Protein AF-A0A951FAH4-F1 (afdb_monomer_lite)

Radius of gyration: 16.78 Å; chains: 1; bounding box: 30×52×46 Å

Foldseek 3Di:
DWWWADPDPFKIKIKDAQVCVVVVVQVVVDPQFPDKDWPDPDPPDPGTGMIITMGTPVCVVVSQVCCCVPQVWHADPNITDTDRPPPDPDPPPPPDDD

Sequence (98 aa):
MAQLSYPSSTEVQLRLGAQEDAILTVVRRWSWWTRADVEGRVPGESQVTAVILTASRSEDRMIRDILHRSFQLVFPAEGGEGVATAVAPTPRVRRSYR

pLDDT: mean 80.81, std 12.96, range [45.38, 93.38]

Structure (mmCIF, N/CA/C/O backbone):
data_AF-A0A951FAH4-F1
#
_entry.id   AF-A0A951FAH4-F1
#
loop_
_atom_site.group_PDB
_atom_site.id
_atom_site.type_symbol
_atom_site.label_atom_id
_atom_site.label_alt_id
_atom_site.label_comp_id
_atom_site.label_asym_id
_atom_site.label_entity_id
_atom_site.label_seq_id
_atom_site.pdbx_PDB_ins_code
_atom_site.Cartn_x
_atom_site.Cartn_y
_atom_site.Cartn_z
_atom_site.occupancy
_atom_site.B_iso_or_equiv
_atom_site.auth_seq_id
_atom_site.auth_comp_id
_atom_site.auth_asym_id
_atom_site.auth_atom_id
_atom_site.pdbx_PDB_model_num
ATOM 1 N N . MET A 1 1 ? -8.843 4.649 -2.975 1.00 77.31 1 MET A N 1
ATOM 2 C CA . MET A 1 1 ? -7.933 4.126 -4.015 1.00 77.31 1 MET A CA 1
ATOM 3 C C . MET A 1 1 ? -6.571 3.867 -3.388 1.00 77.31 1 MET A C 1
ATOM 5 O O . MET A 1 1 ? -6.142 4.675 -2.566 1.00 77.31 1 MET A O 1
ATOM 9 N N . ALA A 1 2 ? -5.896 2.768 -3.743 1.00 86.56 2 ALA A N 1
ATOM 10 C CA . ALA A 1 2 ? -4.530 2.489 -3.292 1.00 86.56 2 ALA A CA 1
ATOM 11 C C . ALA A 1 2 ? -3.514 3.225 -4.178 1.00 86.56 2 ALA A C 1
ATOM 13 O O . ALA A 1 2 ? -3.592 3.150 -5.401 1.00 86.56 2 ALA A O 1
ATOM 14 N N . GLN A 1 3 ? -2.545 3.907 -3.578 1.00 90.56 3 GLN A N 1
ATOM 15 C CA . GLN A 1 3 ? -1.541 4.697 -4.287 1.00 90.56 3 GLN A CA 1
ATOM 16 C C . GLN A 1 3 ? -0.152 4.413 -3.727 1.00 90.56 3 GLN A C 1
ATOM 18 O O . GLN A 1 3 ? 0.028 4.316 -2.516 1.00 90.56 3 GLN A O 1
ATOM 23 N N . LEU A 1 4 ? 0.834 4.305 -4.610 1.00 91.44 4 LEU A N 1
ATOM 24 C CA . LEU A 1 4 ? 2.213 4.014 -4.252 1.00 91.44 4 LEU A CA 1
ATOM 25 C C . LEU A 1 4 ? 3.100 5.196 -4.657 1.00 91.44 4 LEU A C 1
ATOM 27 O O . LEU A 1 4 ? 3.126 5.580 -5.820 1.00 91.44 4 LEU A O 1
ATOM 31 N N . SER A 1 5 ? 3.801 5.784 -3.695 1.00 91.25 5 SER A N 1
ATOM 32 C CA . SER A 1 5 ? 4.586 7.011 -3.851 1.00 91.25 5 SER A CA 1
ATOM 33 C C . SER A 1 5 ? 6.017 6.810 -3.365 1.00 91.25 5 SER A C 1
ATOM 35 O O . SER A 1 5 ? 6.289 5.967 -2.509 1.00 91.25 5 SER A O 1
ATOM 37 N N . TYR A 1 6 ? 6.938 7.616 -3.887 1.00 91.81 6 TYR A N 1
ATOM 38 C CA . TYR A 1 6 ? 8.360 7.554 -3.553 1.00 91.81 6 TYR A CA 1
ATOM 39 C C . TYR A 1 6 ? 8.836 8.914 -3.053 1.00 91.81 6 TYR A C 1
ATOM 41 O O . TYR A 1 6 ? 9.332 9.713 -3.845 1.00 91.81 6 TYR A O 1
ATOM 49 N N . PRO A 1 7 ? 8.646 9.216 -1.756 1.00 86.88 7 PRO A N 1
ATOM 50 C CA . PRO A 1 7 ? 9.033 10.514 -1.203 1.00 86.88 7 PRO A CA 1
ATOM 51 C C . PRO A 1 7 ? 10.556 10.724 -1.224 1.00 86.88 7 PRO A C 1
ATOM 53 O O . PRO A 1 7 ? 11.023 11.859 -1.218 1.00 86.88 7 PRO A O 1
ATOM 56 N N . SER A 1 8 ? 11.332 9.638 -1.258 1.00 88.25 8 SER A N 1
ATOM 57 C CA . SER A 1 8 ? 12.790 9.644 -1.313 1.00 88.25 8 SER A CA 1
ATOM 58 C C . SER A 1 8 ? 13.310 8.420 -2.076 1.00 88.25 8 SER A C 1
ATOM 60 O O . SER A 1 8 ? 12.578 7.461 -2.326 1.00 88.25 8 SER A O 1
ATOM 62 N N . SER A 1 9 ? 14.598 8.416 -2.431 1.00 86.62 9 SER A N 1
ATOM 63 C CA . SER A 1 9 ? 15.239 7.267 -3.096 1.00 86.62 9 SER A CA 1
ATOM 64 C C . SER A 1 9 ? 15.308 6.013 -2.217 1.00 86.62 9 SER A C 1
ATOM 66 O O . SER A 1 9 ? 15.545 4.917 -2.720 1.00 86.62 9 SER A O 1
ATOM 68 N N . THR A 1 10 ? 15.124 6.165 -0.905 1.00 90.19 10 THR A N 1
ATOM 69 C CA . THR A 1 10 ? 15.259 5.095 0.091 1.00 90.19 10 THR A CA 1
ATOM 70 C C . THR A 1 10 ? 13.931 4.632 0.663 1.00 90.19 10 THR A C 1
ATOM 72 O O . THR A 1 10 ? 13.905 3.622 1.365 1.00 90.19 10 THR A O 1
ATOM 75 N N . GLU A 1 11 ? 12.834 5.324 0.364 1.00 91.81 11 GLU A N 1
ATOM 76 C CA . GLU A 1 11 ? 11.531 5.050 0.956 1.00 91.81 11 GLU A CA 1
ATOM 77 C C . GLU A 1 11 ? 10.461 4.829 -0.105 1.00 91.81 11 GLU A C 1
ATOM 79 O O . GLU A 1 11 ? 10.481 5.374 -1.211 1.00 91.81 11 GLU A O 1
ATOM 84 N N . VAL A 1 12 ? 9.490 4.014 0.273 1.00 92.88 12 VAL A N 1
ATOM 85 C CA . VAL A 1 12 ? 8.267 3.769 -0.474 1.00 92.88 12 VAL A CA 1
ATOM 86 C C . VAL A 1 12 ? 7.091 3.971 0.461 1.00 92.88 12 VAL A C 1
ATOM 88 O O . VAL A 1 12 ? 7.098 3.504 1.599 1.00 92.88 12 VAL A O 1
ATOM 91 N N . GLN A 1 13 ? 6.085 4.683 -0.028 1.00 93.38 13 GLN A N 1
ATOM 92 C CA . GLN A 1 13 ? 4.856 4.965 0.688 1.0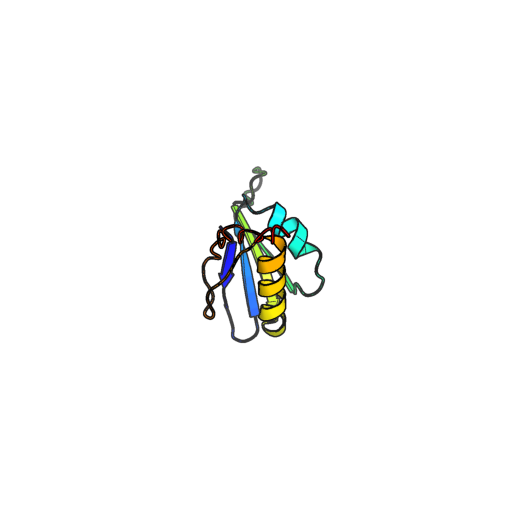0 93.38 13 GLN A CA 1
ATOM 93 C C . GLN A 1 13 ? 3.680 4.328 -0.033 1.00 93.38 13 GLN A C 1
ATOM 95 O O . GLN A 1 13 ? 3.480 4.548 -1.222 1.00 93.38 13 GLN A O 1
ATOM 100 N N . LEU A 1 14 ? 2.886 3.561 0.700 1.00 91.75 14 LEU A N 1
ATOM 101 C CA . LEU A 1 14 ? 1.612 3.029 0.252 1.00 91.75 14 LEU A CA 1
ATOM 102 C C . LEU A 1 14 ? 0.499 3.790 0.966 1.00 91.75 14 LEU A C 1
ATOM 104 O O . LEU A 1 14 ? 0.311 3.641 2.171 1.00 91.75 14 LEU A O 1
ATOM 108 N N . ARG A 1 15 ? -0.247 4.592 0.216 1.00 92.12 15 ARG A N 1
ATOM 109 C CA . ARG A 1 15 ? -1.444 5.282 0.683 1.00 92.12 15 ARG A CA 1
ATOM 110 C C . ARG A 1 15 ? -2.674 4.445 0.355 1.00 92.12 15 ARG A C 1
ATOM 112 O O . ARG A 1 15 ? -2.880 4.054 -0.790 1.00 92.12 15 ARG A O 1
ATOM 119 N N . LEU A 1 16 ? -3.492 4.180 1.361 1.00 89.81 16 LEU A N 1
ATOM 120 C CA . LEU A 1 16 ? -4.741 3.430 1.279 1.00 89.81 16 LEU A CA 1
ATOM 121 C C . LEU A 1 16 ? -5.874 4.339 1.743 1.00 89.81 16 LEU A C 1
ATOM 123 O O . LEU A 1 16 ? -5.725 5.018 2.752 1.00 89.81 16 LEU A O 1
ATOM 127 N N . GLY A 1 17 ? -6.989 4.381 1.021 1.00 85.56 17 GLY A N 1
ATOM 128 C CA . GLY A 1 17 ? -8.164 5.130 1.456 1.00 85.56 17 GLY A CA 1
ATOM 129 C C . GLY A 1 17 ? -8.986 4.372 2.502 1.00 85.56 17 GLY A C 1
ATOM 130 O O . GLY A 1 17 ? -8.701 3.225 2.850 1.00 85.56 17 GLY A O 1
ATOM 131 N N . ALA A 1 18 ? -10.051 5.017 2.976 1.00 77.31 18 ALA A N 1
ATOM 132 C CA . ALA A 1 18 ? -10.991 4.463 3.955 1.00 77.31 18 ALA A CA 1
ATOM 133 C C . ALA A 1 18 ? -11.635 3.125 3.535 1.00 77.31 18 ALA A C 1
ATOM 135 O O . ALA A 1 18 ? -12.000 2.311 4.379 1.00 77.31 18 ALA A O 1
ATOM 136 N N . GLN A 1 19 ? -11.809 2.902 2.228 1.00 76.75 19 GLN A N 1
ATOM 137 C CA . GLN A 1 19 ? -12.478 1.714 1.683 1.00 76.75 19 GLN A CA 1
ATOM 138 C C . GLN A 1 19 ? -11.520 0.523 1.527 1.00 76.75 19 GLN A C 1
ATOM 140 O O . GLN A 1 19 ? -11.954 -0.609 1.323 1.00 76.75 19 GLN A O 1
ATOM 145 N N . GLU A 1 20 ? -10.214 0.755 1.657 1.00 82.56 20 GLU A N 1
ATOM 146 C CA . GLU A 1 20 ? -9.158 -0.234 1.461 1.00 82.56 20 GLU A CA 1
ATOM 147 C C . GLU A 1 20 ? -8.746 -0.960 2.759 1.00 82.56 20 GLU A C 1
ATOM 149 O O . GLU A 1 20 ? -7.625 -1.464 2.870 1.00 82.56 20 GLU A O 1
ATOM 154 N N . ASP A 1 21 ? -9.650 -1.075 3.736 1.00 81.06 21 ASP A N 1
ATOM 155 C CA . ASP A 1 21 ? -9.375 -1.719 5.033 1.00 81.06 21 ASP A CA 1
ATOM 156 C C . ASP A 1 21 ? -8.937 -3.192 4.893 1.00 81.06 21 ASP A C 1
ATOM 158 O O . ASP A 1 21 ? -8.060 -3.677 5.615 1.00 81.06 21 ASP A O 1
ATOM 162 N N . ALA A 1 22 ? -9.464 -3.899 3.887 1.00 83.31 22 ALA A N 1
ATOM 163 C CA . ALA A 1 22 ? -9.039 -5.260 3.562 1.00 83.31 22 ALA A CA 1
ATOM 164 C C . ALA A 1 22 ? -7.562 -5.319 3.133 1.00 83.3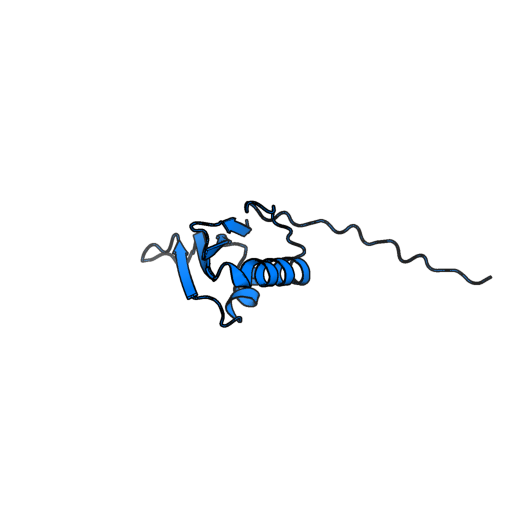1 22 ALA A C 1
ATOM 166 O O . ALA A 1 22 ? -6.828 -6.215 3.560 1.00 83.31 22 ALA A O 1
ATOM 167 N N . ILE A 1 23 ? -7.111 -4.341 2.336 1.00 85.50 23 ILE A N 1
ATOM 168 C CA . ILE A 1 23 ? -5.709 -4.221 1.922 1.00 85.50 23 ILE A CA 1
ATOM 169 C C . ILE A 1 23 ? -4.860 -3.946 3.148 1.00 85.50 23 ILE A C 1
ATOM 171 O O . ILE A 1 23 ? -3.923 -4.700 3.408 1.00 85.50 23 ILE A O 1
ATOM 175 N N . LEU A 1 24 ? -5.243 -2.941 3.941 1.00 85.44 24 LEU A N 1
ATOM 176 C CA . LEU A 1 24 ? -4.563 -2.576 5.181 1.00 85.44 24 LEU A CA 1
ATOM 177 C C . LEU A 1 24 ? -4.413 -3.780 6.117 1.00 85.44 24 LEU A C 1
ATOM 179 O O . LEU A 1 24 ? -3.333 -4.013 6.652 1.00 85.44 24 LEU A O 1
ATOM 183 N N . THR A 1 25 ? -5.459 -4.587 6.278 1.00 86.25 25 THR A N 1
ATOM 184 C CA . THR A 1 25 ? -5.451 -5.770 7.144 1.00 86.25 25 THR A CA 1
ATOM 185 C C . THR A 1 25 ? -4.452 -6.838 6.702 1.00 86.25 25 THR A C 1
ATOM 187 O O . THR A 1 25 ? -3.883 -7.526 7.559 1.00 86.25 25 THR A O 1
ATOM 190 N N . VAL A 1 26 ? -4.222 -6.983 5.395 1.00 86.94 26 VAL A N 1
ATOM 191 C CA . VAL A 1 26 ? -3.216 -7.900 4.844 1.00 86.94 26 VAL A CA 1
ATOM 192 C C . VAL A 1 26 ? -1.827 -7.286 4.943 1.00 86.94 26 VAL A C 1
ATOM 194 O O . VAL A 1 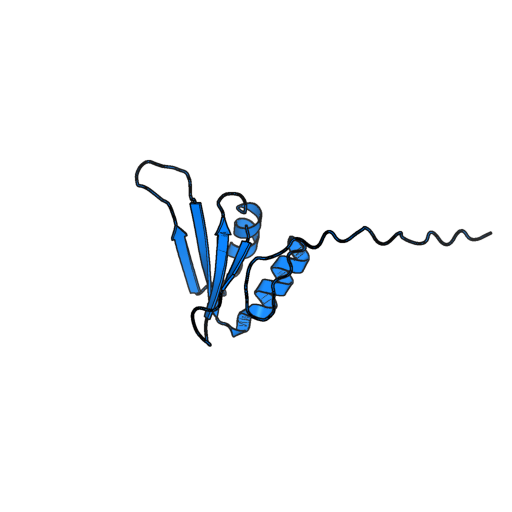26 ? -0.911 -7.934 5.451 1.00 86.94 26 VAL A O 1
ATOM 197 N N . VAL A 1 27 ? -1.662 -6.037 4.500 1.00 86.62 27 VAL A N 1
ATOM 198 C CA . VAL A 1 27 ? -0.337 -5.425 4.427 1.00 86.62 27 VAL A CA 1
ATOM 199 C C . VAL A 1 27 ? 0.227 -5.094 5.809 1.00 86.62 27 VAL A C 1
ATOM 201 O O . VAL A 1 27 ? 1.411 -5.290 6.036 1.00 86.62 27 VAL A O 1
ATOM 204 N N . ARG A 1 28 ? -0.588 -4.719 6.800 1.00 84.88 28 ARG A N 1
ATOM 205 C CA . ARG A 1 28 ? -0.097 -4.402 8.157 1.00 84.88 28 ARG A CA 1
ATOM 206 C C . ARG A 1 28 ? 0.543 -5.582 8.897 1.00 84.88 28 ARG A C 1
ATOM 208 O O . ARG A 1 28 ? 1.154 -5.381 9.937 1.00 84.88 28 ARG A O 1
ATOM 215 N N . ARG A 1 29 ? 0.348 -6.819 8.421 1.00 87.00 29 ARG A N 1
ATOM 216 C CA . ARG A 1 29 ? 0.901 -8.029 9.058 1.00 87.00 29 ARG A CA 1
ATOM 217 C C . ARG A 1 29 ? 2.398 -8.194 8.818 1.00 87.00 29 ARG A C 1
ATOM 219 O O . ARG A 1 29 ? 3.021 -9.032 9.463 1.00 87.00 29 ARG A O 1
ATOM 226 N N . TRP A 1 30 ? 2.960 -7.436 7.885 1.00 86.62 30 TRP A N 1
ATOM 227 C CA . TRP A 1 30 ? 4.367 -7.522 7.539 1.00 86.62 30 TRP A CA 1
ATOM 228 C C . TRP A 1 30 ? 5.221 -6.626 8.442 1.00 86.62 30 TRP A C 1
ATOM 230 O O . TRP A 1 30 ? 4.850 -5.497 8.736 1.00 86.62 30 TRP A O 1
ATOM 240 N N . SER A 1 31 ? 6.378 -7.115 8.886 1.00 84.94 31 SER A N 1
ATOM 241 C CA . SER A 1 31 ? 7.227 -6.424 9.869 1.00 84.94 31 SER A CA 1
ATOM 242 C C . SER A 1 31 ? 8.197 -5.398 9.274 1.00 84.94 31 SER A C 1
ATOM 244 O O . SER A 1 31 ? 8.950 -4.779 10.015 1.00 84.94 31 SER A O 1
ATOM 246 N N . TRP A 1 32 ? 8.225 -5.238 7.950 1.00 88.31 32 TRP A N 1
ATOM 247 C CA . TRP A 1 32 ? 9.147 -4.334 7.250 1.00 88.31 32 TRP A CA 1
ATOM 248 C C . TRP A 1 32 ? 8.598 -2.908 7.064 1.00 88.31 32 TRP A C 1
ATOM 250 O O . TRP A 1 32 ? 9.269 -2.054 6.482 1.00 88.31 32 TRP A O 1
ATOM 260 N N . TRP A 1 33 ? 7.404 -2.622 7.592 1.00 90.81 33 TRP A N 1
ATOM 261 C CA . TRP A 1 33 ? 6.900 -1.254 7.700 1.00 90.81 33 TRP A CA 1
ATOM 262 C C . TRP A 1 33 ? 7.682 -0.486 8.757 1.00 90.81 33 TRP A C 1
ATOM 264 O O . TRP A 1 33 ? 7.745 -0.885 9.918 1.00 90.81 33 TRP A O 1
ATOM 274 N N . THR A 1 34 ? 8.255 0.641 8.354 1.00 90.12 34 THR A N 1
ATOM 275 C CA . THR A 1 34 ? 9.012 1.519 9.247 1.00 90.12 34 THR A CA 1
ATOM 276 C C . THR A 1 34 ? 8.114 2.553 9.910 1.00 90.12 34 THR A C 1
ATOM 278 O O . THR A 1 34 ? 8.394 2.980 11.028 1.00 90.12 34 THR A O 1
ATOM 281 N N . ARG A 1 35 ? 7.027 2.960 9.241 1.00 89.62 35 ARG A N 1
ATOM 282 C CA . ARG A 1 35 ? 6.116 3.990 9.743 1.00 89.62 35 ARG A CA 1
ATOM 283 C C . ARG A 1 35 ? 4.696 3.800 9.215 1.00 89.62 35 ARG A C 1
ATOM 285 O O . ARG A 1 35 ? 4.506 3.340 8.093 1.00 89.62 35 ARG A O 1
ATOM 292 N N . ALA A 1 36 ? 3.711 4.184 10.019 1.00 89.19 36 ALA A N 1
ATOM 293 C CA . ALA A 1 36 ? 2.309 4.250 9.628 1.00 89.19 36 ALA A CA 1
ATOM 294 C C . ALA A 1 36 ? 1.717 5.589 10.086 1.00 89.19 36 ALA A C 1
ATOM 296 O O . ALA A 1 36 ? 1.686 5.871 11.283 1.00 89.19 36 ALA A O 1
ATOM 297 N N . ASP A 1 37 ? 1.246 6.395 9.141 1.00 88.38 37 ASP A N 1
ATOM 298 C CA . ASP A 1 37 ? 0.551 7.655 9.387 1.00 88.38 37 ASP A CA 1
ATOM 299 C C . ASP A 1 37 ? -0.924 7.504 9.001 1.00 88.38 37 ASP A C 1
ATOM 301 O O . ASP A 1 37 ? -1.274 6.794 8.059 1.00 88.38 37 ASP A O 1
ATOM 305 N N . VAL A 1 38 ? -1.809 8.159 9.746 1.00 86.00 38 VAL A N 1
ATOM 306 C CA . VAL A 1 38 ? -3.257 8.096 9.526 1.00 86.00 38 VAL A CA 1
ATOM 307 C C . VAL A 1 38 ? -3.758 9.504 9.238 1.00 86.00 38 VAL A C 1
ATOM 309 O O . VAL A 1 38 ? -3.628 10.394 10.075 1.00 86.00 38 VAL A O 1
ATOM 312 N N . GLU A 1 39 ? -4.335 9.704 8.058 1.00 82.94 39 GLU A N 1
ATOM 313 C CA . GLU A 1 39 ? -4.940 10.965 7.639 1.00 82.94 39 GLU A CA 1
ATOM 314 C C . GLU A 1 39 ? -6.432 11.004 7.988 1.00 82.94 39 GLU A C 1
ATOM 316 O O . GLU A 1 39 ? -7.165 10.023 7.835 1.00 82.94 39 GLU A O 1
ATOM 321 N N . GLY A 1 40 ? -6.902 12.183 8.404 1.00 70.88 40 GLY A N 1
ATOM 322 C CA . GLY A 1 40 ? -8.329 12.458 8.581 1.00 70.88 40 GLY A CA 1
ATOM 323 C C . GLY A 1 40 ? -8.923 12.032 9.920 1.00 70.88 40 GLY A C 1
ATOM 324 O O . GLY A 1 40 ? -10.128 12.146 10.100 1.00 70.88 40 GLY A O 1
ATOM 325 N N . ARG A 1 41 ? -8.111 11.596 10.892 1.00 63.78 41 ARG A N 1
ATOM 326 C CA . ARG A 1 41 ? -8.610 11.338 12.248 1.00 63.78 41 ARG A CA 1
ATOM 327 C C . ARG A 1 41 ? -8.853 12.660 12.982 1.00 63.78 41 ARG A C 1
ATOM 329 O O . ARG A 1 41 ? -7.983 13.143 13.705 1.00 63.78 41 ARG A O 1
ATOM 336 N N . VAL A 1 42 ? -10.031 13.249 12.795 1.00 62.78 42 VAL A N 1
ATOM 337 C CA . VAL A 1 42 ? -10.496 14.369 13.623 1.00 62.78 42 VAL A CA 1
ATOM 338 C C . VAL A 1 42 ? -10.877 13.815 15.003 1.00 62.78 42 VAL A C 1
ATOM 340 O O . VAL A 1 42 ? -11.560 12.789 15.075 1.00 62.78 42 VAL A O 1
ATOM 343 N N . PRO A 1 43 ? -10.443 14.424 16.122 1.00 60.28 43 PRO A N 1
ATOM 344 C CA . PRO A 1 43 ? -10.868 13.981 17.447 1.00 60.28 43 PRO A CA 1
ATOM 345 C C . PRO A 1 43 ? -12.395 14.093 17.576 1.00 60.28 43 PRO A C 1
ATOM 347 O O . PRO A 1 43 ? -12.942 15.191 17.583 1.00 60.28 43 PRO A O 1
ATOM 350 N N . GLY A 1 44 ? -13.072 12.944 17.660 1.00 63.09 44 GLY A N 1
ATOM 351 C CA . GLY A 1 44 ? -14.537 12.832 17.700 1.00 63.09 44 GLY A CA 1
ATOM 352 C C . GLY A 1 44 ? -15.133 12.064 16.518 1.00 63.09 44 GLY A C 1
ATOM 353 O O . GLY A 1 44 ? -16.237 11.537 16.636 1.00 63.09 44 GLY A O 1
ATOM 354 N N . GLU A 1 45 ? -14.387 11.909 15.423 1.00 61.59 45 GLU A N 1
ATOM 355 C CA . GLU A 1 45 ? -14.804 11.100 14.280 1.00 61.59 45 GLU A CA 1
ATOM 356 C C . GLU A 1 45 ? -14.103 9.738 14.275 1.00 61.59 45 GLU A C 1
ATOM 358 O O . GLU A 1 45 ? -12.906 9.607 14.535 1.00 61.59 45 GLU A O 1
ATOM 363 N N . SER A 1 46 ? -14.879 8.693 13.979 1.00 64.06 46 SER A N 1
ATOM 364 C CA . SER A 1 46 ? -14.364 7.325 13.812 1.00 64.06 46 SER A CA 1
ATOM 365 C C . SER A 1 46 ? -13.958 7.022 12.367 1.00 64.06 46 SER A C 1
ATOM 367 O O . SER A 1 46 ? -13.556 5.898 12.075 1.00 64.06 46 SER A O 1
ATOM 369 N N . GLN A 1 47 ? -14.080 7.992 11.454 1.00 65.00 47 GLN A N 1
ATOM 370 C CA . GLN A 1 47 ? -13.710 7.808 10.056 1.00 65.00 47 GLN A CA 1
ATOM 371 C C . GLN A 1 47 ? -12.251 8.200 9.837 1.00 65.00 47 GLN A C 1
ATOM 373 O O . GLN A 1 47 ? -11.808 9.288 10.188 1.00 65.00 47 GLN A O 1
ATOM 378 N N . VAL A 1 48 ? -11.501 7.265 9.266 1.00 75.31 48 VAL A N 1
ATOM 379 C CA . VAL A 1 48 ? -10.143 7.476 8.776 1.00 75.31 48 VAL A CA 1
ATOM 380 C C . VAL A 1 48 ? -10.246 7.713 7.281 1.00 75.31 48 VAL A C 1
ATOM 382 O O . VAL A 1 48 ? -10.780 6.864 6.573 1.00 75.31 48 VAL A O 1
ATOM 385 N N . THR A 1 49 ? -9.737 8.840 6.794 1.00 82.31 49 THR A N 1
ATOM 386 C CA . THR A 1 49 ? -9.817 9.185 5.368 1.00 82.31 49 THR A CA 1
ATOM 387 C C . THR A 1 49 ? -8.791 8.402 4.557 1.00 82.31 49 THR A C 1
ATOM 389 O O . THR A 1 49 ? -9.107 7.899 3.476 1.00 82.31 49 THR A O 1
ATOM 392 N N . ALA A 1 50 ? -7.571 8.270 5.085 1.00 85.12 50 ALA A N 1
ATOM 393 C CA . ALA A 1 50 ? -6.523 7.465 4.478 1.00 85.12 50 ALA A CA 1
ATOM 394 C C . ALA A 1 50 ? -5.485 6.996 5.507 1.00 85.12 50 ALA A C 1
ATOM 396 O O . ALA A 1 50 ? -5.319 7.583 6.572 1.00 85.12 50 ALA A O 1
ATOM 397 N N . VAL A 1 51 ? -4.755 5.940 5.169 1.00 88.25 51 VAL A N 1
ATOM 398 C CA . VAL A 1 51 ? -3.608 5.422 5.915 1.00 88.25 51 VAL A CA 1
ATOM 399 C C . VAL A 1 51 ? -2.408 5.389 4.983 1.00 88.25 51 VAL A C 1
ATOM 401 O O . VAL A 1 51 ? -2.500 4.881 3.869 1.00 88.25 51 VAL A O 1
ATOM 404 N N . ILE A 1 52 ? -1.280 5.919 5.436 1.00 91.31 52 ILE A N 1
ATOM 405 C CA . ILE A 1 52 ? -0.018 5.960 4.705 1.00 91.31 52 ILE A CA 1
ATOM 406 C C . ILE A 1 52 ? 0.965 5.043 5.424 1.00 91.31 52 ILE A C 1
ATOM 408 O O . ILE A 1 52 ? 1.362 5.300 6.557 1.00 91.31 52 ILE A O 1
ATOM 412 N N . LEU A 1 53 ? 1.373 3.966 4.766 1.00 92.19 53 LEU A N 1
ATOM 413 C CA . LEU A 1 53 ? 2.390 3.046 5.260 1.00 92.19 53 LEU A CA 1
ATOM 414 C C . LEU A 1 53 ? 3.713 3.339 4.563 1.00 92.19 53 LEU A C 1
ATOM 416 O O . LEU A 1 53 ? 3.769 3.351 3.338 1.00 92.19 53 LEU A O 1
ATOM 420 N N . THR A 1 54 ? 4.777 3.556 5.329 1.00 92.88 54 THR A N 1
ATOM 421 C CA . THR A 1 54 ? 6.127 3.790 4.807 1.00 92.88 54 THR A CA 1
ATOM 422 C C . THR A 1 54 ? 7.005 2.575 5.074 1.00 92.88 54 THR A C 1
ATOM 424 O O . THR A 1 54 ? 6.991 2.014 6.172 1.00 92.88 54 THR A O 1
ATOM 427 N N . ALA A 1 55 ? 7.774 2.176 4.068 1.00 93.25 55 ALA A N 1
ATOM 428 C CA . ALA A 1 55 ? 8.774 1.120 4.141 1.00 93.25 55 ALA A CA 1
ATOM 429 C C . ALA A 1 55 ? 10.050 1.523 3.394 1.00 93.25 55 ALA A C 1
ATOM 431 O O . ALA A 1 55 ? 10.101 2.544 2.704 1.00 93.25 55 ALA A O 1
ATOM 432 N N . SER A 1 56 ? 11.088 0.695 3.519 1.00 93.12 56 SER A N 1
ATOM 433 C CA . SER A 1 56 ? 12.310 0.845 2.729 1.00 93.12 56 SER A CA 1
ATOM 434 C C . SER A 1 56 ? 12.053 0.546 1.252 1.00 93.12 56 SER A C 1
ATOM 436 O O . SER A 1 56 ? 11.314 -0.379 0.911 1.00 93.12 56 SER A O 1
ATOM 438 N N . ARG A 1 57 ? 12.724 1.278 0.356 1.00 90.56 57 ARG A N 1
ATOM 439 C CA . ARG A 1 57 ? 12.630 1.079 -1.096 1.00 90.56 57 ARG A CA 1
ATOM 440 C C . ARG A 1 57 ? 13.037 -0.330 -1.536 1.00 90.56 57 ARG A C 1
ATOM 442 O O . ARG A 1 57 ? 12.532 -0.806 -2.549 1.00 90.56 57 ARG A O 1
ATOM 449 N N . SER A 1 58 ? 13.878 -1.018 -0.764 1.00 91.12 58 SER A N 1
ATOM 450 C CA . SER A 1 58 ? 14.237 -2.424 -0.995 1.00 91.12 58 SER A CA 1
ATOM 451 C C . SER A 1 58 ? 13.020 -3.359 -0.991 1.00 91.12 58 SER A C 1
ATOM 453 O O . SER A 1 58 ? 13.014 -4.364 -1.699 1.00 91.12 58 SER A O 1
ATOM 455 N N . GLU A 1 59 ? 11.962 -2.992 -0.264 1.00 89.75 59 GLU A N 1
ATOM 456 C CA . GLU A 1 59 ? 10.734 -3.779 -0.127 1.00 89.75 59 GLU A CA 1
ATOM 457 C C . GLU A 1 59 ? 9.680 -3.449 -1.195 1.00 89.75 59 GLU A C 1
ATOM 459 O O . GLU A 1 59 ? 8.656 -4.124 -1.273 1.00 89.75 59 GLU A O 1
ATOM 464 N N . ASP A 1 60 ? 9.923 -2.464 -2.071 1.00 89.56 60 ASP A N 1
ATOM 465 C CA . ASP A 1 60 ? 8.996 -2.043 -3.138 1.00 89.56 60 ASP A CA 1
ATOM 466 C C . ASP A 1 60 ? 8.520 -3.221 -3.996 1.00 89.56 60 ASP A C 1
ATOM 468 O O . ASP A 1 60 ? 7.328 -3.385 -4.267 1.00 89.56 60 ASP A O 1
ATOM 472 N N . ARG A 1 61 ? 9.447 -4.108 -4.369 1.00 90.06 61 ARG A N 1
ATOM 473 C CA . ARG A 1 61 ? 9.116 -5.304 -5.145 1.00 90.06 61 ARG A CA 1
ATOM 474 C C . ARG A 1 61 ? 8.198 -6.251 -4.371 1.00 90.06 61 ARG A C 1
ATOM 476 O O . ARG A 1 61 ? 7.294 -6.830 -4.969 1.00 90.06 61 ARG A O 1
ATOM 483 N N . MET A 1 62 ? 8.424 -6.407 -3.068 1.00 90.56 62 MET A N 1
ATOM 484 C CA . MET A 1 62 ? 7.621 -7.281 -2.216 1.00 90.56 62 MET A CA 1
ATOM 485 C C . MET A 1 62 ? 6.225 -6.690 -1.988 1.00 90.56 62 MET A C 1
ATOM 487 O O . MET A 1 62 ? 5.240 -7.410 -2.144 1.00 90.56 62 MET A O 1
ATOM 491 N N . ILE A 1 63 ? 6.126 -5.378 -1.734 1.00 89.75 63 ILE A N 1
ATOM 492 C CA . ILE A 1 63 ? 4.858 -4.632 -1.658 1.00 89.75 63 ILE A CA 1
ATOM 493 C C . ILE A 1 63 ? 4.026 -4.887 -2.913 1.00 89.75 63 ILE A C 1
ATOM 495 O O . ILE A 1 63 ? 2.881 -5.333 -2.825 1.00 89.75 63 ILE A O 1
ATOM 499 N N . ARG A 1 64 ? 4.613 -4.637 -4.090 1.00 89.81 64 ARG A N 1
ATOM 500 C CA . ARG A 1 64 ? 3.938 -4.805 -5.382 1.00 89.81 64 ARG A CA 1
ATOM 501 C C . ARG A 1 64 ? 3.478 -6.247 -5.598 1.00 89.81 64 ARG A C 1
ATOM 503 O O . ARG A 1 64 ? 2.350 -6.453 -6.030 1.00 89.81 64 ARG A O 1
ATOM 510 N N . ASP A 1 65 ? 4.311 -7.237 -5.273 1.00 89.94 65 ASP A N 1
ATOM 511 C CA . ASP A 1 65 ? 3.965 -8.657 -5.436 1.00 89.94 65 ASP A CA 1
ATOM 512 C C . ASP A 1 65 ? 2.820 -9.082 -4.503 1.00 89.94 65 ASP A C 1
ATOM 514 O O . ASP A 1 65 ? 1.884 -9.749 -4.942 1.00 89.94 65 ASP A O 1
ATOM 518 N N . ILE A 1 66 ? 2.827 -8.639 -3.241 1.00 89.38 66 ILE A N 1
ATOM 519 C CA . ILE A 1 66 ? 1.738 -8.903 -2.289 1.00 89.38 66 ILE A CA 1
ATOM 520 C C . ILE A 1 66 ? 0.431 -8.275 -2.779 1.00 89.38 66 ILE A C 1
ATOM 522 O O . ILE A 1 66 ? -0.605 -8.947 -2.774 1.00 89.38 66 ILE A O 1
ATOM 526 N N . LEU A 1 67 ? 0.469 -7.013 -3.217 1.00 88.94 67 LEU A N 1
ATOM 527 C CA . LEU A 1 67 ? -0.711 -6.292 -3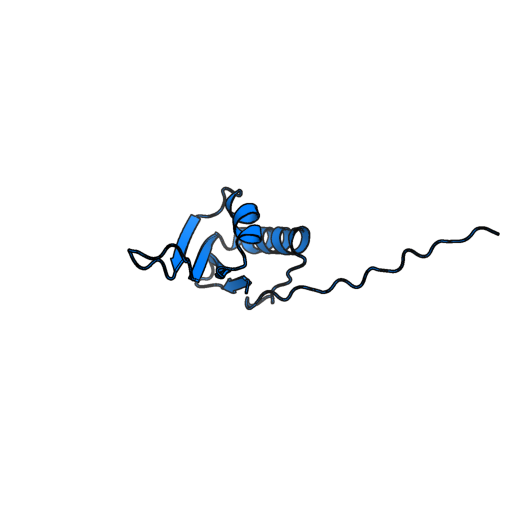.699 1.00 88.94 67 LEU A CA 1
ATOM 528 C C . LEU A 1 67 ? -1.263 -6.896 -4.995 1.00 88.94 67 LEU A C 1
ATOM 530 O O . LEU A 1 67 ? -2.476 -7.058 -5.130 1.00 88.94 67 LEU A O 1
ATOM 534 N N . HIS A 1 68 ? -0.390 -7.317 -5.907 1.00 88.88 68 HIS A N 1
ATOM 535 C CA . HIS A 1 68 ? -0.786 -8.009 -7.126 1.00 88.88 68 HIS A CA 1
ATOM 536 C C . HIS A 1 68 ? -1.395 -9.387 -6.827 1.00 88.88 68 HIS A C 1
ATOM 538 O O . HIS A 1 68 ? -2.474 -9.708 -7.317 1.00 88.88 68 HIS A O 1
ATOM 544 N N . ARG A 1 69 ? -0.762 -10.206 -5.978 1.00 88.06 69 ARG A N 1
ATOM 545 C CA . ARG A 1 69 ? -1.266 -11.556 -5.663 1.00 88.06 69 ARG A CA 1
ATOM 546 C C . ARG A 1 69 ? -2.550 -11.547 -4.847 1.00 88.06 69 ARG A C 1
ATOM 548 O O . ARG A 1 69 ? -3.395 -12.413 -5.046 1.00 88.06 69 ARG A O 1
ATOM 555 N N . SER A 1 70 ? -2.677 -10.603 -3.920 1.00 87.31 70 SER A N 1
ATOM 556 C CA . SER A 1 70 ? -3.799 -10.571 -2.976 1.00 87.31 70 SER A CA 1
ATOM 557 C C . SER A 1 70 ? -4.993 -9.792 -3.526 1.00 87.31 70 SER A C 1
ATOM 559 O O . SER A 1 70 ? -6.131 -10.161 -3.256 1.00 87.31 70 SER A O 1
ATOM 561 N N . PHE A 1 71 ? -4.741 -8.731 -4.301 1.00 85.38 71 PHE A N 1
ATOM 562 C CA . PHE A 1 71 ? -5.768 -7.773 -4.724 1.00 85.38 71 PHE A CA 1
ATOM 563 C C . PHE A 1 71 ? -5.759 -7.479 -6.231 1.00 85.38 71 PHE A C 1
ATOM 565 O O . PHE A 1 71 ? -6.525 -6.632 -6.677 1.00 85.38 71 PHE A O 1
ATOM 572 N N . GLN A 1 72 ? -4.909 -8.151 -7.021 1.00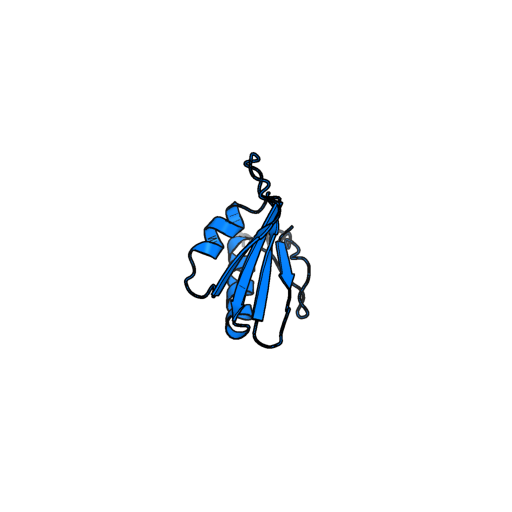 87.38 72 GLN A N 1
ATOM 573 C CA . GLN A 1 72 ? -4.759 -7.922 -8.470 1.00 87.38 72 GLN A CA 1
ATOM 574 C C . GLN A 1 72 ? -4.453 -6.459 -8.829 1.00 87.38 72 GLN A C 1
ATOM 576 O O . GLN A 1 72 ? -4.737 -5.998 -9.938 1.00 87.38 72 GLN A O 1
ATOM 581 N N . LEU A 1 73 ? -3.850 -5.728 -7.887 1.00 86.94 73 LEU A N 1
ATOM 582 C CA . LEU A 1 73 ? -3.444 -4.342 -8.071 1.00 86.94 73 LEU A CA 1
ATOM 583 C C . LEU A 1 73 ? -2.080 -4.282 -8.746 1.00 86.94 73 LEU A C 1
ATOM 585 O O . LEU A 1 73 ? -1.119 -4.908 -8.294 1.00 86.94 73 LEU A O 1
ATOM 589 N N . VAL A 1 74 ? -1.998 -3.484 -9.805 1.00 87.31 74 VAL A N 1
ATOM 590 C CA . VAL A 1 74 ? -0.751 -3.198 -10.511 1.00 87.31 74 VAL A CA 1
ATOM 591 C C . VAL A 1 74 ? -0.467 -1.707 -10.419 1.00 87.31 74 VAL A C 1
ATOM 593 O O . VAL A 1 74 ? -1.357 -0.883 -10.615 1.00 87.31 74 VAL A O 1
ATOM 596 N N . PHE A 1 75 ? 0.787 -1.373 -10.117 1.00 86.88 75 PHE A N 1
ATOM 597 C CA . PHE A 1 75 ? 1.253 0.001 -9.948 1.00 86.88 75 PHE A CA 1
ATOM 598 C C . PHE A 1 75 ? 2.291 0.355 -11.025 1.00 86.88 75 PHE A C 1
ATOM 600 O O . PHE A 1 75 ? 3.144 -0.490 -11.336 1.00 86.88 75 PHE A O 1
ATOM 607 N N . PRO A 1 76 ? 2.283 1.593 -11.556 1.00 86.81 76 PRO A N 1
ATOM 608 C CA . PRO A 1 76 ? 3.309 2.082 -12.480 1.00 86.81 76 PRO A CA 1
ATOM 609 C C . PRO A 1 76 ? 4.716 2.003 -11.882 1.00 86.81 76 PRO A C 1
ATOM 611 O O . PRO A 1 76 ? 4.885 2.050 -10.664 1.00 86.81 76 PRO A O 1
ATOM 614 N N . ALA A 1 77 ? 5.754 1.883 -12.714 1.00 82.12 77 ALA A N 1
ATOM 615 C CA . ALA A 1 77 ? 7.147 1.803 -12.252 1.00 82.12 77 ALA A CA 1
ATOM 616 C C . ALA A 1 77 ? 7.591 3.067 -11.490 1.00 82.12 77 ALA A C 1
ATOM 618 O O . ALA A 1 77 ? 8.283 2.963 -10.477 1.00 82.12 77 ALA A O 1
ATOM 619 N N . GLU A 1 78 ? 7.126 4.239 -11.924 1.00 84.00 78 GLU A N 1
ATOM 620 C CA . GLU A 1 78 ? 7.390 5.522 -11.258 1.00 84.00 78 GLU A CA 1
ATOM 621 C C . GLU A 1 78 ? 6.559 5.761 -9.988 1.00 84.00 78 GLU A C 1
ATOM 623 O O . GLU A 1 78 ? 6.781 6.743 -9.284 1.00 84.00 78 GLU A O 1
ATOM 628 N N . GLY A 1 79 ? 5.657 4.838 -9.647 1.00 82.31 79 GLY A N 1
ATOM 629 C CA . GLY A 1 79 ? 4.661 5.051 -8.605 1.00 82.31 79 GLY A CA 1
ATOM 630 C C . GLY A 1 79 ? 3.422 5.729 -9.183 1.00 82.31 79 GLY A C 1
ATOM 631 O O . GLY A 1 79 ? 3.416 6.220 -10.308 1.00 82.31 79 GLY A O 1
ATOM 632 N N . GLY A 1 80 ? 2.329 5.682 -8.440 1.00 87.81 80 GLY A N 1
ATOM 633 C CA . GLY A 1 80 ? 1.039 6.183 -8.879 1.00 87.81 80 GLY A CA 1
ATOM 634 C C . GLY A 1 80 ? -0.112 5.379 -8.305 1.00 87.81 80 GLY A C 1
ATOM 635 O O . GLY A 1 80 ? 0.037 4.614 -7.350 1.00 87.81 80 GLY A O 1
ATOM 636 N N . GLU A 1 81 ? -1.281 5.587 -8.887 1.00 86.75 81 GLU A N 1
ATOM 637 C CA . GLU A 1 81 ? -2.494 4.886 -8.498 1.00 86.75 81 GLU A CA 1
ATOM 638 C C . GLU A 1 81 ? -2.437 3.422 -8.946 1.00 86.75 81 GLU A C 1
ATOM 640 O O . GLU A 1 81 ? -2.054 3.104 -10.074 1.00 86.75 81 GLU A O 1
ATOM 645 N N . GLY A 1 82 ? -2.783 2.525 -8.028 1.00 83.44 82 GLY A N 1
ATOM 646 C CA . GLY A 1 82 ? -2.900 1.105 -8.304 1.00 83.44 82 GLY A CA 1
ATOM 647 C C . GLY A 1 82 ? -4.183 0.842 -9.064 1.00 83.44 82 GLY A C 1
ATOM 648 O O . GLY A 1 82 ? -5.272 1.082 -8.546 1.00 83.44 82 GLY A O 1
ATOM 649 N N . VAL A 1 83 ? -4.061 0.303 -10.270 1.00 82.25 83 VAL A N 1
ATOM 650 C CA . VAL A 1 83 ? -5.221 -0.096 -11.060 1.00 82.25 83 VAL A CA 1
ATOM 651 C C . VAL A 1 83 ? -5.480 -1.572 -10.803 1.00 82.25 83 VAL A C 1
ATOM 653 O O . VAL A 1 83 ? -4.578 -2.406 -10.930 1.00 82.25 83 VAL A O 1
ATOM 656 N N . ALA A 1 84 ? -6.717 -1.903 -10.433 1.00 78.12 84 ALA A N 1
ATOM 657 C CA . ALA A 1 84 ? -7.153 -3.289 -10.381 1.00 78.12 84 ALA A CA 1
ATOM 658 C C . ALA A 1 84 ? -7.144 -3.831 -11.809 1.00 78.12 84 ALA A C 1
ATOM 660 O O . ALA A 1 84 ? -7.935 -3.419 -12.661 1.00 78.12 84 ALA A O 1
ATOM 661 N N . THR A 1 85 ? -6.220 -4.743 -12.086 1.00 69.69 85 THR A N 1
ATOM 662 C CA . THR A 1 85 ? -6.267 -5.477 -13.341 1.00 69.69 85 THR A CA 1
ATOM 663 C C . THR A 1 85 ? -7.459 -6.414 -13.267 1.00 69.69 85 THR A C 1
ATOM 665 O O . THR A 1 85 ? -7.461 -7.376 -12.505 1.00 69.69 85 THR A O 1
ATOM 668 N N . ALA A 1 86 ? -8.506 -6.117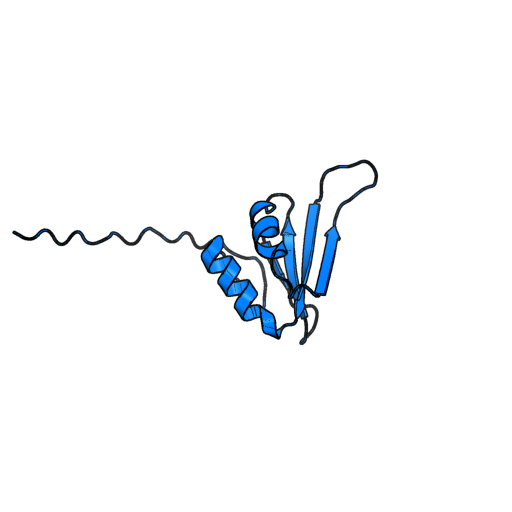 -14.038 1.00 56.75 86 ALA A N 1
ATOM 669 C CA . ALA A 1 86 ? -9.561 -7.079 -14.300 1.00 56.75 86 ALA A CA 1
ATOM 670 C C . ALA A 1 86 ? -8.924 -8.224 -15.091 1.00 56.75 86 ALA A C 1
ATOM 672 O O . ALA A 1 86 ? -8.846 -8.185 -16.320 1.00 56.75 86 ALA A O 1
ATOM 673 N N . VAL A 1 87 ? -8.387 -9.219 -14.387 1.00 51.62 87 VAL A N 1
ATOM 674 C CA . VAL A 1 87 ? -7.891 -10.429 -15.028 1.00 51.62 87 VAL A CA 1
ATOM 675 C C . VAL A 1 87 ? -9.127 -11.128 -15.578 1.00 51.62 87 VAL A C 1
ATOM 677 O O . VAL A 1 87 ? -9.862 -11.787 -14.844 1.00 51.62 87 VAL A O 1
ATOM 680 N N . ALA A 1 88 ? -9.401 -10.935 -16.871 1.00 45.38 88 ALA A N 1
ATOM 681 C CA . ALA A 1 88 ? -10.387 -11.738 -17.571 1.00 45.38 88 ALA A CA 1
ATOM 682 C C . ALA A 1 88 ? -10.036 -13.211 -17.300 1.00 45.38 88 ALA A C 1
ATOM 684 O O . ALA A 1 88 ? -8.877 -13.595 -17.507 1.00 45.38 88 ALA A O 1
ATOM 685 N N . PRO A 1 89 ? -10.971 -14.035 -16.791 1.00 47.97 89 PRO A N 1
ATOM 686 C CA . PRO A 1 89 ? -10.678 -15.431 -16.529 1.00 47.97 89 PRO A CA 1
ATOM 687 C C . PRO A 1 89 ? -10.245 -16.053 -17.851 1.00 47.97 89 PRO A C 1
ATOM 689 O O . PRO A 1 89 ? -11.016 -16.105 -18.808 1.00 47.97 89 PRO A O 1
ATOM 692 N N . THR A 1 90 ? -8.989 -16.489 -17.922 1.00 52.94 90 THR A N 1
ATOM 693 C CA . THR A 1 90 ? -8.489 -17.239 -19.069 1.00 52.94 90 THR A CA 1
ATOM 694 C C . THR A 1 90 ? -9.416 -18.445 -19.212 1.00 52.94 90 THR A C 1
ATOM 696 O O . THR A 1 90 ? -9.536 -19.212 -18.248 1.00 52.94 90 THR A O 1
ATOM 699 N N . PRO A 1 91 ? -10.128 -18.631 -20.340 1.00 46.72 91 PRO A N 1
ATOM 700 C CA . PRO A 1 91 ? -10.968 -19.801 -20.493 1.00 46.72 91 PRO A CA 1
ATOM 701 C C . PRO A 1 91 ? -10.047 -21.017 -20.414 1.00 46.72 91 PRO A C 1
ATOM 703 O O . PRO A 1 91 ? -9.200 -21.230 -21.281 1.00 46.72 91 PRO A O 1
ATOM 706 N N . ARG A 1 92 ? -10.176 -21.806 -19.338 1.00 57.00 92 ARG A N 1
ATOM 707 C CA . ARG A 1 92 ? -9.583 -23.143 -19.266 1.00 57.00 92 ARG A CA 1
ATOM 708 C C . ARG A 1 92 ? -10.132 -23.899 -20.466 1.00 57.00 92 ARG A C 1
ATOM 710 O O . ARG A 1 92 ? -11.291 -24.309 -20.452 1.00 57.00 92 ARG A O 1
ATOM 717 N N . VAL A 1 93 ? -9.310 -24.052 -21.501 1.00 59.50 93 VAL A N 1
ATOM 718 C CA . VAL A 1 93 ? -9.602 -24.903 -22.650 1.00 59.50 93 VAL A CA 1
ATOM 719 C C . VAL A 1 93 ? -9.805 -26.307 -22.094 1.00 59.50 93 VAL A C 1
ATOM 721 O O . VAL A 1 93 ? -8.854 -27.031 -21.800 1.00 59.50 93 VAL A O 1
ATOM 724 N N . ARG A 1 94 ? -11.070 -26.678 -21.873 1.00 55.41 94 ARG A N 1
ATOM 725 C CA . ARG A 1 94 ? -11.470 -28.058 -21.636 1.00 55.41 94 ARG A CA 1
ATOM 726 C C . ARG A 1 94 ? -11.173 -28.793 -22.932 1.00 55.41 94 ARG A C 1
ATOM 728 O O . ARG A 1 94 ? -11.943 -28.735 -23.882 1.00 55.41 94 ARG A O 1
ATOM 735 N N . ARG A 1 95 ? -10.007 -29.433 -22.975 1.00 58.75 95 ARG A N 1
ATOM 736 C CA . ARG A 1 95 ? -9.636 -30.382 -24.018 1.00 58.75 95 ARG A CA 1
ATOM 737 C C . ARG A 1 95 ? -10.589 -31.572 -23.887 1.00 58.75 95 ARG A C 1
ATOM 739 O O . ARG A 1 95 ? -10.375 -32.464 -23.072 1.00 58.75 95 ARG A O 1
ATOM 746 N N . SER A 1 96 ? -11.699 -31.518 -24.613 1.00 57.47 96 SER A N 1
ATOM 747 C CA . SER A 1 96 ? -12.599 -32.648 -24.800 1.00 57.47 96 SER A CA 1
ATOM 748 C C . SER A 1 96 ? -11.837 -33.716 -25.576 1.00 57.47 96 SER A C 1
ATOM 750 O O . SER A 1 96 ? -11.568 -33.537 -26.760 1.00 57.47 96 SER A O 1
ATOM 752 N N . TYR A 1 97 ? -11.448 -34.798 -24.905 1.00 52.59 97 TYR A N 1
ATOM 753 C CA . TYR A 1 97 ? -11.068 -36.027 -25.592 1.00 52.59 97 TYR A CA 1
ATOM 754 C C . TYR A 1 97 ? -12.339 -36.608 -26.226 1.00 52.59 97 TYR A C 1
ATOM 756 O O . TYR A 1 97 ? -13.317 -36.873 -25.523 1.00 52.59 97 TYR A O 1
ATOM 764 N N . ARG A 1 98 ? -12.330 -36.730 -27.552 1.00 62.66 98 ARG A N 1
ATOM 765 C CA . ARG A 1 98 ? -13.169 -37.654 -28.314 1.00 62.66 98 ARG A CA 1
ATOM 766 C C . ARG A 1 98 ? -12.253 -38.690 -28.936 1.00 62.66 98 ARG A C 1
ATOM 768 O O . ARG A 1 98 ? -11.133 -38.285 -29.322 1.00 62.66 98 ARG A O 1
#

Secondary structure (DSSP, 8-state):
--EEEEEETTEEEEEEETT-HHHHHHHTT-TTEEEEEEE---TT-----EEEEEEEGGGHHHHHHHHHHHH-EE--TT-EEPEE--------------